Protein AF-A0A369TBP3-F1 (afdb_monomer)

Solvent-accessible surface area (backbone atoms only — not comparable to full-atom values): 7852 Å² total; per-residue (Å²): 134,86,86,88,88,87,80,88,76,90,77,77,80,80,74,76,75,74,77,68,73,52,69,72,40,85,46,58,75,70,80,41,68,97,49,92,46,73,68,59,37,50,53,50,51,51,54,32,39,54,51,46,22,62,75,68,71,47,68,51,52,88,64,47,34,43,33,41,31,31,50,55,97,91,41,82,48,62,38,39,52,67,36,59,23,85,88,77,72,39,46,21,47,43,29,37,34,27,71,95,72,45,26,36,34,47,12,19,62,70,20,36,51,80,34,70,68,42,51,77,42,48,42,90,34,40,71,40,38,26,28,35,31,83,131

Organism: NCBI:txid2661937

Sequence (135 aa):
MFSFFRKRRDRDGTKSETEASPAVETGPPFFLPGVESPEAAARRMDEVRQRLASALKGEIEPQAYAALEYEHDGTHYRSNVGEPDPRAGETVACILRQPGKHCYLICTAKRGYAGGLPLVVAEREARRVVAFRAR

Foldseek 3Di:
DDDDDDDDDDDDDPPPPPLDQADEAEDAADDFPPDDDPVVVLVLLVVLQVVQCVVVVAHKDPWWFQKWWFADPNDIFIAGAQDQGPVPRFHFRTWIDGVVQQWIFGDGCDDSRVHHHGDIDHSSGTPYTYTYDDD

Radius of gyration: 20.52 Å; Cα contacts (8 Å, |Δi|>4): 246; chains: 1; bounding box: 52×50×63 Å

pLDDT: mean 87.4, std 18.13, range [36.81, 98.38]

Nearest PDB structures (foldseek):
  6hky-assembly3_C  TM=2.177E-01  e=1.972E+00  Homo sapiens

Mean predicted aligned error: 8.39 Å

Structure (mmCIF, N/CA/C/O backbone):
data_AF-A0A369TBP3-F1
#
_entry.id   AF-A0A369TBP3-F1
#
loop_
_atom_site.group_PDB
_atom_site.id
_atom_site.type_symbol
_atom_site.label_atom_id
_atom_site.label_alt_id
_atom_site.label_comp_id
_atom_site.label_asym_id
_atom_site.label_entity_id
_atom_site.label_seq_id
_atom_site.pdbx_PDB_ins_code
_atom_site.Cartn_x
_atom_site.Cartn_y
_atom_site.Cartn_z
_atom_site.occupancy
_atom_site.B_iso_or_equiv
_atom_site.auth_seq_id
_atom_site.auth_comp_id
_atom_site.auth_asym_id
_atom_site.auth_atom_id
_atom_site.pdbx_PDB_model_num
ATOM 1 N N . MET A 1 1 ? -36.153 37.146 45.388 1.00 38.78 1 MET A N 1
ATOM 2 C CA . MET A 1 1 ? -35.404 37.762 46.502 1.00 38.78 1 MET A CA 1
ATOM 3 C C . MET A 1 1 ? -34.232 36.833 46.820 1.00 38.78 1 MET A C 1
ATOM 5 O O . MET A 1 1 ? -34.507 35.689 47.138 1.00 38.78 1 MET A O 1
ATOM 9 N N . PHE A 1 2 ? -32.994 37.320 46.631 1.00 38.97 2 PHE A N 1
ATOM 10 C CA . PHE A 1 2 ? -31.664 36.741 46.962 1.00 38.97 2 PHE A CA 1
ATOM 11 C C . PHE A 1 2 ? -31.298 35.364 46.356 1.00 38.97 2 PHE A C 1
ATOM 13 O O . PHE A 1 2 ? -31.917 34.358 46.659 1.00 38.97 2 PHE A O 1
ATOM 20 N N . SER A 1 3 ? -30.424 35.267 45.346 1.00 36.81 3 SER A N 1
ATOM 21 C CA . SER A 1 3 ? -28.951 35.450 45.290 1.00 36.81 3 SER A CA 1
ATOM 22 C C . SER A 1 3 ? -28.095 34.413 46.036 1.00 36.81 3 SER A C 1
ATOM 24 O O . SER A 1 3 ? -28.045 34.405 47.256 1.00 36.81 3 SER A O 1
ATOM 26 N N . PHE A 1 4 ? -27.308 33.691 45.220 1.00 40.47 4 PHE A N 1
ATOM 27 C CA . PHE A 1 4 ? -25.916 33.246 45.413 1.00 40.47 4 PHE A CA 1
ATOM 28 C C . PHE A 1 4 ? -25.563 32.240 46.530 1.00 40.47 4 PHE A C 1
ATOM 30 O O . PHE A 1 4 ? -25.446 32.611 47.689 1.00 40.47 4 PHE A O 1
ATOM 37 N N . PHE A 1 5 ? -25.090 31.046 46.132 1.00 48.06 5 PHE A N 1
ATOM 38 C CA . PHE A 1 5 ? -23.680 30.699 46.375 1.00 48.06 5 PHE A CA 1
ATOM 39 C C . PHE A 1 5 ? -23.124 29.666 45.382 1.00 48.06 5 PHE A C 1
ATOM 41 O O . PHE A 1 5 ? -23.777 28.724 44.947 1.00 48.06 5 PHE A O 1
ATOM 48 N N . ARG A 1 6 ? -21.867 29.911 45.024 1.00 50.66 6 ARG A N 1
ATOM 49 C CA . ARG A 1 6 ? -21.037 29.304 43.987 1.00 50.66 6 ARG A CA 1
ATOM 50 C C . ARG A 1 6 ? -20.278 28.120 44.595 1.00 50.66 6 ARG A C 1
ATOM 52 O O . ARG A 1 6 ? -19.645 28.294 45.632 1.00 50.66 6 ARG A O 1
ATOM 59 N N . LYS A 1 7 ? -20.224 26.962 43.932 1.00 45.34 7 LYS A N 1
ATOM 60 C CA . LYS A 1 7 ? -19.147 25.986 44.171 1.00 45.34 7 LYS A CA 1
ATOM 61 C C . LYS A 1 7 ? -18.564 25.537 42.841 1.00 45.34 7 LYS A C 1
ATOM 63 O O . LYS A 1 7 ? -19.117 24.693 42.147 1.00 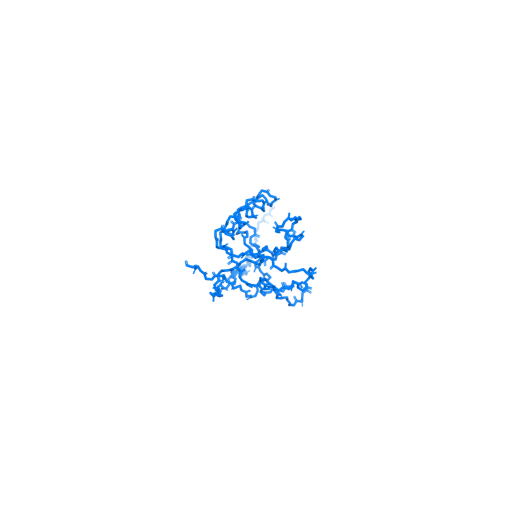45.34 7 LYS A O 1
ATOM 68 N N . ARG A 1 8 ? -17.442 26.175 42.492 1.00 49.44 8 ARG A N 1
ATOM 69 C CA . ARG A 1 8 ? -16.513 25.705 41.465 1.00 49.44 8 ARG A CA 1
ATOM 70 C C . ARG A 1 8 ? -16.120 24.269 41.799 1.00 49.44 8 ARG A C 1
ATOM 72 O O . ARG A 1 8 ? -15.710 23.993 42.927 1.00 49.44 8 ARG A O 1
ATOM 79 N N . ARG A 1 9 ? -16.209 23.387 40.812 1.00 42.38 9 ARG A N 1
ATOM 80 C CA . ARG A 1 9 ? -15.426 22.158 40.777 1.00 42.38 9 ARG A CA 1
ATOM 81 C C . ARG A 1 9 ? -14.648 22.193 39.471 1.00 42.38 9 ARG A C 1
ATOM 83 O O . ARG A 1 9 ? -15.127 21.742 38.441 1.00 42.38 9 ARG A O 1
ATOM 90 N N . ASP A 1 10 ? -13.482 22.822 39.541 1.00 49.88 10 ASP A N 1
ATOM 91 C CA . ASP A 1 10 ? -12.368 22.467 38.677 1.00 49.88 10 ASP A CA 1
ATOM 92 C C . ASP A 1 10 ? -12.108 20.969 38.867 1.00 49.88 10 ASP A C 1
ATOM 94 O O . ASP A 1 10 ? -11.911 20.509 39.998 1.00 49.88 10 ASP A O 1
ATOM 98 N N . ARG A 1 11 ? -12.151 20.200 37.779 1.00 48.91 11 ARG A N 1
ATOM 99 C CA . ARG A 1 11 ? -11.414 18.943 37.707 1.00 48.91 11 ARG A CA 1
ATOM 100 C C . ARG A 1 11 ? -11.057 18.610 36.268 1.00 48.91 11 ARG A C 1
ATOM 102 O O . ARG A 1 11 ? -11.911 18.221 35.483 1.00 48.91 11 ARG A O 1
ATOM 109 N N . ASP A 1 12 ? -9.767 18.796 36.023 1.00 41.41 12 ASP A N 1
ATOM 110 C CA . ASP A 1 12 ? -8.901 18.003 35.162 1.00 41.41 12 ASP A CA 1
ATOM 111 C C . ASP A 1 12 ? -9.332 17.805 33.714 1.00 41.41 12 ASP A C 1
ATOM 113 O O . ASP A 1 12 ? -10.023 16.857 33.354 1.00 41.41 12 ASP A O 1
ATOM 117 N N . GLY A 1 13 ? -8.761 18.662 32.868 1.00 44.28 13 GLY A N 1
ATOM 118 C CA . GLY A 1 13 ? -7.689 18.185 32.000 1.00 44.28 13 GLY A CA 1
ATOM 119 C C . GLY A 1 13 ? -8.048 16.956 31.185 1.00 44.28 13 GLY A C 1
ATOM 120 O O . GLY A 1 13 ? -7.517 15.871 31.424 1.00 44.28 13 GLY A O 1
ATOM 121 N N . THR A 1 14 ? -8.892 17.151 30.175 1.00 44.00 14 THR A N 1
ATOM 122 C CA . THR A 1 14 ? -8.908 16.282 29.004 1.00 44.00 14 THR A CA 1
ATOM 123 C C . THR A 1 14 ? -7.479 16.257 28.474 1.00 44.00 14 THR A C 1
ATOM 125 O O . THR A 1 14 ? -7.014 17.219 27.863 1.00 44.00 14 THR A O 1
ATOM 128 N N . LYS A 1 15 ? -6.743 15.189 28.796 1.00 45.19 15 LYS A N 1
ATOM 129 C CA . LYS A 1 15 ? -5.516 14.842 28.097 1.00 45.19 15 LYS A CA 1
ATOM 130 C C . LYS A 1 15 ? -5.913 14.776 26.634 1.00 45.19 15 LYS A C 1
ATOM 132 O O . LYS A 1 15 ? -6.644 13.876 26.234 1.00 45.19 15 LYS A O 1
ATOM 137 N N . SER A 1 16 ? -5.473 15.762 25.865 1.00 42.34 16 SER A N 1
ATOM 138 C CA . SER A 1 16 ? -5.251 15.572 24.448 1.00 42.34 16 SER A CA 1
ATOM 139 C C . SER A 1 16 ? -4.315 14.375 24.367 1.00 42.34 16 SER A C 1
ATOM 141 O O . SER A 1 16 ? -3.119 14.497 24.634 1.00 42.34 16 SER A O 1
ATOM 143 N N . GLU A 1 17 ? -4.875 13.192 24.129 1.00 45.00 17 GLU A N 1
ATOM 144 C CA . GLU A 1 17 ? -4.121 12.107 23.535 1.00 45.00 17 GLU A CA 1
ATOM 145 C C . GLU A 1 17 ? -3.672 12.676 22.200 1.00 45.00 17 GLU A C 1
ATOM 147 O O . GLU A 1 17 ? -4.406 12.720 21.218 1.00 45.00 17 GLU A O 1
ATOM 152 N N . THR A 1 18 ? -2.476 13.255 22.213 1.00 47.25 18 THR A N 1
ATOM 153 C CA . THR A 1 18 ? -1.661 13.376 21.026 1.00 47.25 18 THR A CA 1
ATOM 154 C C . THR A 1 18 ? -1.478 11.934 20.570 1.00 47.25 18 THR A C 1
ATOM 156 O O . THR A 1 18 ? -0.551 11.262 21.018 1.00 47.25 18 THR A O 1
ATOM 159 N N . GLU A 1 19 ? -2.442 11.422 19.798 1.00 57.03 19 GLU A N 1
ATOM 160 C CA . GLU A 1 19 ? -2.327 10.182 19.044 1.00 57.03 19 GLU A CA 1
ATOM 161 C C . GLU A 1 19 ? -1.127 10.405 18.128 1.00 57.03 19 GLU A C 1
ATOM 163 O O . GLU A 1 19 ? -1.219 11.020 17.066 1.00 57.03 19 GLU A O 1
ATOM 168 N N . ALA A 1 20 ? 0.051 10.052 18.634 1.00 62.16 20 ALA A N 1
ATOM 169 C CA . ALA A 1 20 ? 1.283 10.206 17.905 1.00 62.16 20 ALA A CA 1
ATOM 170 C C . ALA A 1 20 ? 1.183 9.279 16.698 1.00 62.16 20 ALA A C 1
ATOM 172 O O . ALA A 1 20 ? 1.034 8.066 16.855 1.00 62.16 20 ALA A O 1
ATOM 173 N N . SER A 1 21 ? 1.248 9.864 15.503 1.00 69.75 21 SER A N 1
ATOM 174 C CA . SER A 1 21 ? 1.485 9.132 14.266 1.00 69.75 21 SER A CA 1
ATOM 175 C C . SER A 1 21 ? 2.582 8.088 14.499 1.00 69.75 21 SER A C 1
ATOM 177 O O . SER A 1 21 ? 3.622 8.437 15.073 1.00 69.75 21 SER A O 1
ATOM 179 N N . PRO A 1 22 ? 2.384 6.821 14.095 1.00 80.88 22 PRO A N 1
ATOM 180 C CA . PRO A 1 22 ? 3.401 5.798 14.289 1.00 80.88 22 PRO A CA 1
ATOM 181 C C . PRO A 1 22 ? 4.701 6.229 13.608 1.00 80.88 22 PRO A C 1
ATOM 183 O O . PRO A 1 22 ? 4.689 6.803 12.515 1.00 80.88 22 PRO A O 1
ATOM 186 N N . ALA A 1 23 ? 5.831 5.957 14.261 1.00 85.56 23 ALA A N 1
ATOM 187 C CA . ALA A 1 23 ? 7.135 6.231 13.677 1.00 85.56 23 ALA A CA 1
ATOM 188 C C . ALA A 1 23 ? 7.279 5.466 12.351 1.00 85.56 23 ALA A C 1
ATOM 190 O O . ALA A 1 23 ? 6.959 4.278 12.265 1.00 85.56 23 ALA A O 1
ATOM 191 N N . VAL A 1 24 ? 7.754 6.161 11.318 1.00 91.88 24 VAL A N 1
ATOM 192 C CA . VAL A 1 24 ? 8.006 5.570 10.002 1.00 91.88 24 VAL A CA 1
ATOM 193 C C . VAL A 1 24 ? 9.435 5.038 9.971 1.00 91.88 24 VAL A C 1
ATOM 195 O O . VAL A 1 24 ? 10.393 5.795 10.113 1.00 91.88 24 VAL A O 1
ATOM 198 N N . GLU A 1 25 ? 9.578 3.731 9.780 1.00 94.50 25 GLU A N 1
ATOM 199 C CA . GLU A 1 25 ? 10.866 3.058 9.632 1.00 94.50 25 GLU A CA 1
ATOM 200 C C . GLU A 1 25 ? 11.344 3.093 8.176 1.00 94.50 25 GLU A C 1
ATOM 202 O O . GLU A 1 25 ? 10.556 2.948 7.238 1.00 94.50 25 GLU A O 1
ATOM 207 N N . THR A 1 26 ? 12.656 3.220 7.972 1.00 93.75 26 THR A N 1
ATOM 208 C CA . THR A 1 26 ? 13.265 3.095 6.643 1.00 93.75 26 THR A CA 1
ATOM 209 C C . THR A 1 26 ? 13.405 1.625 6.263 1.00 93.75 26 THR A C 1
ATOM 211 O O . THR A 1 26 ? 14.049 0.851 6.969 1.00 93.75 26 THR A O 1
ATOM 214 N N . GLY A 1 27 ? 12.834 1.246 5.124 1.00 93.12 27 GLY A N 1
ATOM 215 C CA . GLY A 1 27 ? 12.784 -0.129 4.650 1.00 93.12 27 GLY A CA 1
ATOM 216 C C . GLY A 1 27 ? 13.616 -0.415 3.391 1.00 93.12 27 GLY A C 1
ATOM 217 O O . GLY A 1 27 ? 14.652 0.215 3.148 1.00 93.12 27 GLY A O 1
ATOM 218 N N . PRO A 1 28 ? 13.191 -1.407 2.585 1.00 93.25 28 PRO A N 1
ATOM 219 C CA . PRO A 1 28 ? 13.923 -1.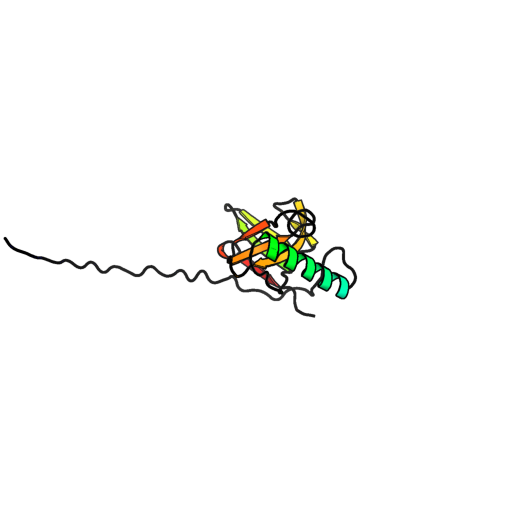862 1.405 1.00 93.25 28 PRO A CA 1
ATOM 220 C C . PRO A 1 28 ? 13.951 -0.807 0.280 1.00 93.25 28 PRO A C 1
ATOM 222 O O . PRO A 1 28 ? 13.224 0.191 0.342 1.00 93.25 28 PRO A O 1
ATOM 225 N N . PRO A 1 29 ? 14.770 -1.016 -0.774 1.00 93.19 29 PRO A N 1
ATOM 226 C CA . PRO A 1 29 ? 14.673 -0.249 -2.016 1.00 93.19 29 PRO A CA 1
ATOM 227 C C . PRO A 1 29 ? 13.247 -0.221 -2.559 1.00 93.19 29 PRO A C 1
ATOM 229 O O . PRO A 1 29 ? 12.562 -1.243 -2.544 1.00 93.19 29 PRO A O 1
ATOM 232 N N . PHE A 1 30 ? 12.842 0.922 -3.111 1.00 92.38 30 PHE A N 1
ATOM 233 C CA . PHE A 1 30 ? 11.592 1.012 -3.855 1.00 92.38 30 PHE A CA 1
ATOM 234 C C . PHE A 1 30 ? 11.534 -0.010 -5.003 1.00 92.38 30 PHE A C 1
ATOM 236 O O . PHE A 1 30 ? 12.481 -0.134 -5.797 1.00 92.38 30 PHE A O 1
ATOM 243 N N . PHE A 1 31 ? 10.396 -0.701 -5.089 1.00 92.94 31 PHE A N 1
ATOM 244 C CA . PHE A 1 31 ? 9.989 -1.542 -6.209 1.00 92.94 31 PHE A CA 1
ATOM 245 C C . PHE A 1 31 ? 8.459 -1.523 -6.345 1.00 92.94 31 PHE A C 1
ATOM 247 O O . PHE A 1 31 ? 7.748 -1.214 -5.388 1.00 92.94 31 PHE A O 1
ATOM 254 N N . LEU A 1 32 ? 7.959 -1.875 -7.530 1.00 92.00 32 LEU A N 1
ATOM 255 C CA . LEU A 1 32 ? 6.532 -2.011 -7.813 1.00 92.00 32 LEU A CA 1
ATOM 256 C C . LEU A 1 32 ? 6.285 -3.392 -8.448 1.00 92.00 32 LEU A C 1
ATOM 258 O O . LEU A 1 32 ? 6.904 -3.690 -9.473 1.00 92.00 32 LEU A O 1
ATOM 262 N N . PRO A 1 33 ? 5.435 -4.262 -7.868 1.00 90.69 33 PRO A N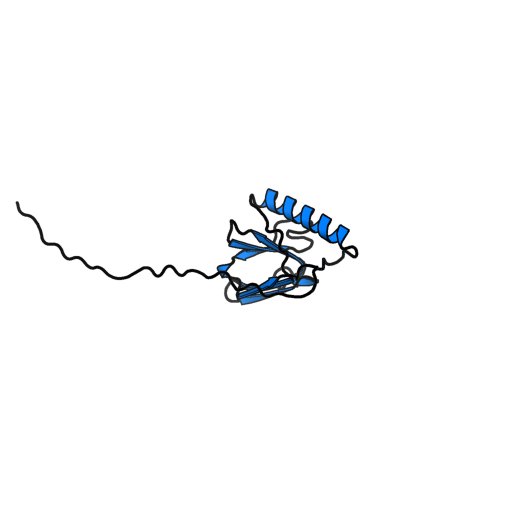 1
ATOM 263 C CA . PRO A 1 33 ? 5.206 -5.606 -8.391 1.00 90.69 33 PRO A CA 1
ATOM 264 C C . PRO A 1 33 ? 4.741 -5.601 -9.852 1.00 90.69 33 PRO A C 1
ATOM 266 O O . PRO A 1 33 ? 3.825 -4.866 -10.223 1.00 90.69 33 PRO A O 1
ATOM 269 N N . GLY A 1 34 ? 5.363 -6.448 -10.677 1.00 89.62 34 GLY A N 1
ATOM 270 C CA . GLY A 1 34 ? 5.028 -6.585 -12.098 1.00 89.62 34 GLY A CA 1
ATOM 271 C C . GLY A 1 34 ? 5.553 -5.463 -13.000 1.00 89.62 34 GLY A C 1
ATOM 272 O O . GLY A 1 34 ? 5.136 -5.384 -14.152 1.00 89.62 34 GLY A O 1
ATOM 273 N N . VAL A 1 35 ? 6.444 -4.596 -12.502 1.00 92.12 35 VAL A N 1
ATOM 274 C CA . VAL A 1 35 ? 7.048 -3.510 -13.285 1.00 92.12 35 VAL A CA 1
ATOM 275 C C . VAL A 1 35 ? 8.571 -3.576 -13.201 1.00 92.12 35 VAL A C 1
ATOM 277 O O . VAL A 1 35 ? 9.153 -3.441 -12.129 1.00 92.12 35 VAL A O 1
ATOM 280 N N . GLU A 1 36 ? 9.222 -3.775 -14.347 1.00 88.62 36 GLU A N 1
ATOM 281 C CA . GLU A 1 36 ? 10.669 -4.035 -14.414 1.00 88.62 36 GLU A CA 1
ATOM 282 C C . GLU A 1 36 ? 11.519 -2.759 -14.518 1.00 88.62 36 GLU A C 1
ATOM 284 O O . GLU A 1 36 ? 12.670 -2.735 -14.084 1.00 88.62 36 GLU A O 1
ATOM 289 N N . SER A 1 37 ? 10.957 -1.676 -15.066 1.00 92.69 37 SER A N 1
ATOM 290 C CA . SER A 1 37 ? 11.671 -0.408 -15.254 1.00 92.69 37 SER A CA 1
ATOM 291 C C . SER A 1 37 ? 11.341 0.603 -14.147 1.00 92.69 37 SER A C 1
ATOM 293 O O . SER A 1 37 ? 10.158 0.844 -13.883 1.00 92.69 37 SER A O 1
ATOM 295 N N . PRO A 1 38 ? 12.347 1.273 -13.547 1.00 89.44 38 PRO A N 1
ATOM 296 C CA . PRO A 1 38 ? 12.124 2.356 -12.589 1.00 89.44 38 PRO A CA 1
ATOM 297 C C . PRO A 1 38 ? 11.249 3.489 -13.141 1.00 89.44 38 PRO A C 1
ATOM 299 O O . PRO A 1 38 ? 10.402 4.015 -12.423 1.00 89.44 38 PRO A O 1
ATOM 302 N N . GLU A 1 39 ? 11.407 3.836 -14.420 1.00 92.00 39 GLU A N 1
ATOM 303 C CA . GLU A 1 39 ? 10.609 4.885 -15.065 1.00 92.00 39 GLU A CA 1
ATOM 304 C C . GLU A 1 39 ? 9.145 4.470 -15.211 1.00 92.00 39 GLU A C 1
ATOM 306 O O . GLU A 1 39 ? 8.237 5.262 -14.956 1.00 92.00 39 GLU A O 1
ATOM 311 N N . ALA A 1 40 ? 8.908 3.211 -15.588 1.00 93.75 40 ALA A N 1
ATOM 312 C CA . ALA A 1 40 ? 7.561 2.665 -15.677 1.00 93.75 40 ALA A CA 1
ATOM 313 C C . ALA A 1 40 ? 6.900 2.610 -14.293 1.00 93.75 40 ALA A C 1
ATOM 315 O O . ALA A 1 40 ? 5.720 2.931 -14.166 1.00 93.75 40 ALA A O 1
ATOM 316 N N . ALA A 1 41 ? 7.663 2.273 -13.247 1.00 93.06 41 ALA A N 1
ATOM 317 C CA . ALA A 1 41 ? 7.160 2.251 -11.880 1.00 93.06 41 ALA A CA 1
ATOM 318 C C . ALA A 1 41 ? 6.782 3.659 -11.394 1.00 93.06 41 ALA A C 1
ATOM 320 O O . ALA A 1 41 ? 5.707 3.831 -10.823 1.00 93.06 41 ALA A O 1
ATOM 321 N N . ALA A 1 42 ? 7.611 4.669 -11.677 1.00 92.12 42 ALA A N 1
ATOM 322 C CA . ALA A 1 42 ? 7.319 6.062 -11.344 1.00 92.12 42 ALA A CA 1
ATOM 323 C C . ALA A 1 42 ? 6.048 6.565 -12.048 1.00 92.12 42 ALA A C 1
ATOM 325 O O . ALA A 1 42 ? 5.118 7.017 -11.381 1.00 92.12 42 ALA A O 1
ATOM 326 N N . ARG A 1 43 ? 5.952 6.385 -13.375 1.00 94.88 43 ARG A N 1
ATOM 327 C CA . ARG A 1 43 ? 4.751 6.754 -14.150 1.00 94.88 43 ARG A CA 1
ATOM 328 C C . ARG A 1 43 ? 3.502 6.079 -13.601 1.00 94.88 43 ARG A C 1
ATOM 330 O O . ARG A 1 43 ? 2.470 6.719 -13.417 1.00 94.88 43 ARG A O 1
ATOM 337 N N . ARG A 1 44 ? 3.605 4.786 -13.292 1.00 95.50 44 ARG A N 1
ATOM 338 C CA . ARG A 1 44 ? 2.473 4.022 -12.782 1.00 95.50 44 ARG A CA 1
ATOM 339 C C . ARG A 1 44 ? 2.029 4.492 -11.398 1.00 95.50 44 ARG A C 1
ATOM 341 O O . ARG A 1 44 ? 0.831 4.569 -11.137 1.00 95.50 44 ARG A O 1
ATOM 348 N N . MET A 1 45 ? 2.970 4.832 -10.523 1.00 95.69 45 MET A N 1
ATOM 349 C CA . MET A 1 45 ? 2.660 5.418 -9.219 1.00 95.69 45 MET A CA 1
ATOM 350 C C . MET A 1 45 ? 1.987 6.784 -9.354 1.00 95.69 45 MET A C 1
ATOM 352 O O . MET A 1 45 ? 1.033 7.059 -8.629 1.00 95.69 45 MET A O 1
ATOM 356 N N . ASP A 1 46 ? 2.422 7.618 -10.298 1.00 95.94 46 ASP A N 1
ATOM 357 C CA . ASP A 1 46 ? 1.796 8.916 -10.565 1.00 95.94 46 ASP A CA 1
ATOM 358 C C . ASP A 1 46 ? 0.343 8.762 -11.025 1.00 95.94 46 ASP A C 1
ATOM 360 O O . ASP A 1 46 ? -0.547 9.409 -10.469 1.00 95.94 46 ASP A O 1
ATOM 364 N N . GLU A 1 47 ? 0.078 7.848 -11.961 1.00 96.19 47 GLU A N 1
ATOM 365 C CA . GLU A 1 47 ? -1.280 7.517 -12.413 1.00 96.19 47 GLU A CA 1
ATOM 366 C C . GLU A 1 47 ? -2.174 7.054 -11.253 1.00 96.19 47 GLU A C 1
ATOM 368 O O . GLU A 1 47 ? -3.309 7.518 -11.102 1.00 96.19 47 GLU A O 1
ATOM 373 N N . VAL A 1 48 ? -1.665 6.145 -10.412 1.00 96.75 48 VAL A N 1
ATOM 374 C CA . VAL A 1 48 ? -2.399 5.624 -9.250 1.00 96.75 48 VAL A CA 1
ATOM 375 C C . VAL A 1 48 ? -2.708 6.750 -8.265 1.00 96.75 48 VAL A C 1
ATOM 377 O O . VAL A 1 48 ? -3.857 6.882 -7.840 1.00 96.75 48 VAL A O 1
ATOM 380 N N . ARG A 1 49 ? -1.725 7.600 -7.939 1.00 97.12 49 ARG A N 1
ATOM 381 C CA . ARG A 1 49 ? -1.915 8.737 -7.026 1.00 97.12 49 ARG A CA 1
ATOM 382 C C . ARG A 1 49 ? -2.935 9.730 -7.565 1.00 97.12 49 ARG A C 1
ATOM 384 O O . ARG A 1 49 ? -3.839 10.103 -6.826 1.00 97.12 49 ARG A O 1
ATOM 391 N N . GLN A 1 50 ? -2.843 10.121 -8.836 1.00 96.31 50 GLN A N 1
ATOM 392 C CA . GLN A 1 50 ? -3.794 11.050 -9.456 1.00 96.31 50 GLN A CA 1
ATOM 393 C C . GLN A 1 50 ? -5.220 10.492 -9.439 1.00 96.31 50 GLN A C 1
ATOM 395 O O . GLN A 1 50 ? -6.165 11.183 -9.046 1.00 96.31 50 GLN A O 1
ATOM 400 N N . ARG A 1 51 ? -5.378 9.215 -9.803 1.00 96.25 51 ARG A N 1
ATOM 401 C CA . ARG A 1 51 ? -6.680 8.546 -9.786 1.00 96.25 51 ARG A CA 1
ATOM 402 C C . ARG A 1 51 ? -7.265 8.490 -8.378 1.00 96.25 51 ARG A C 1
ATOM 404 O O . ARG A 1 51 ? -8.436 8.818 -8.193 1.00 96.25 51 ARG A O 1
ATOM 411 N N . LEU A 1 52 ? -6.469 8.078 -7.392 1.00 96.81 52 LEU A N 1
ATOM 412 C CA . LEU A 1 52 ? -6.904 8.003 -5.998 1.00 96.81 52 LEU A CA 1
ATOM 413 C C . LEU A 1 52 ? -7.210 9.385 -5.427 1.00 96.81 52 LEU A C 1
ATOM 415 O O . LEU A 1 52 ? -8.214 9.528 -4.735 1.00 96.81 52 LEU A O 1
ATOM 419 N N . ALA A 1 53 ? -6.416 10.402 -5.760 1.00 96.44 53 ALA A N 1
ATOM 420 C CA . ALA A 1 53 ? -6.644 11.763 -5.296 1.00 96.44 53 ALA A CA 1
ATOM 421 C C . ALA A 1 53 ? -7.990 12.314 -5.783 1.00 96.44 53 ALA A C 1
ATOM 423 O O . ALA A 1 53 ? -8.753 12.897 -5.008 1.00 96.44 53 ALA A O 1
ATOM 424 N N . SER A 1 54 ? -8.316 12.054 -7.054 1.00 95.88 54 SER A N 1
ATOM 425 C CA . SER A 1 54 ? -9.612 12.391 -7.642 1.00 95.88 54 SER A CA 1
ATOM 426 C C . SER A 1 54 ? -10.756 11.604 -6.988 1.00 95.88 54 SER A C 1
ATOM 428 O O . SER A 1 54 ? -11.727 12.197 -6.513 1.00 95.88 54 SER A O 1
ATOM 430 N N . ALA A 1 55 ? -10.623 10.277 -6.882 1.00 95.19 55 ALA A N 1
ATOM 431 C CA . ALA A 1 55 ? -11.671 9.403 -6.349 1.00 95.19 55 ALA A CA 1
ATOM 432 C C . ALA A 1 55 ? -11.962 9.646 -4.857 1.00 95.19 55 ALA A C 1
ATOM 434 O O . ALA A 1 55 ? -13.117 9.623 -4.431 1.00 95.19 55 ALA A O 1
ATOM 435 N N . LEU A 1 56 ? -10.923 9.893 -4.057 1.00 95.38 56 LEU A N 1
ATOM 436 C CA . LEU A 1 56 ? -11.019 10.087 -2.609 1.00 95.38 56 LEU A CA 1
ATOM 437 C C . LEU A 1 56 ? -11.159 11.558 -2.208 1.00 95.38 56 LEU A C 1
ATOM 439 O O . LEU A 1 56 ? -11.313 11.833 -1.013 1.00 95.38 56 LEU A O 1
ATOM 443 N N . LYS A 1 57 ? -11.135 12.482 -3.178 1.00 95.44 57 LYS A N 1
ATOM 444 C CA . LYS A 1 57 ? -11.224 13.936 -2.982 1.00 95.44 57 LYS A CA 1
ATOM 445 C C . LYS A 1 57 ? -10.201 14.447 -1.963 1.00 95.44 57 LYS A C 1
ATOM 447 O O . LYS A 1 57 ? -10.566 15.045 -0.953 1.00 95.44 57 LYS A O 1
ATOM 452 N N . GLY A 1 58 ? -8.923 14.171 -2.201 1.00 95.12 58 GLY A N 1
ATOM 453 C CA . GLY A 1 58 ? -7.839 14.698 -1.373 1.00 95.12 58 GLY A CA 1
ATOM 454 C C . GLY A 1 58 ? -6.464 14.266 -1.861 1.00 95.12 58 GLY A C 1
ATOM 455 O O . GLY A 1 58 ? -6.350 13.362 -2.674 1.00 95.12 58 GLY A O 1
ATOM 456 N N . GLU A 1 59 ? -5.421 14.914 -1.362 1.00 96.31 59 GLU A N 1
ATOM 457 C CA . GLU A 1 59 ? -4.048 14.656 -1.793 1.00 96.31 59 GLU A CA 1
ATOM 458 C C . GLU A 1 59 ? -3.529 13.297 -1.309 1.00 96.31 59 GLU A C 1
ATOM 460 O O . GLU A 1 59 ? -3.816 12.877 -0.186 1.00 96.31 59 GLU A O 1
ATOM 465 N N . ILE A 1 60 ? -2.753 12.626 -2.163 1.00 97.69 60 ILE A N 1
ATOM 466 C CA . ILE A 1 60 ? -2.038 11.394 -1.832 1.00 97.69 60 ILE A CA 1
ATOM 467 C C . ILE A 1 60 ? -0.548 11.709 -1.753 1.00 97.69 60 ILE A C 1
ATOM 469 O O . ILE A 1 60 ? 0.031 12.235 -2.707 1.00 97.69 60 ILE A O 1
ATOM 473 N N . GLU A 1 61 ? 0.062 11.362 -0.625 1.00 95.94 61 GLU A N 1
ATOM 474 C CA . GLU A 1 61 ? 1.476 11.599 -0.363 1.00 95.94 61 GLU A CA 1
ATOM 475 C C . GLU A 1 61 ? 2.351 10.917 -1.436 1.00 95.94 61 GLU A C 1
ATOM 477 O O . GLU A 1 61 ? 2.049 9.795 -1.859 1.00 95.94 61 GLU A O 1
ATOM 482 N N . PRO A 1 62 ? 3.436 11.564 -1.906 1.00 94.50 62 PRO A N 1
ATOM 483 C CA . PRO A 1 62 ? 4.372 10.933 -2.836 1.00 94.50 62 PRO A CA 1
ATOM 484 C C . PRO A 1 62 ? 5.108 9.721 -2.250 1.00 94.50 62 PRO A C 1
ATOM 486 O O . PRO A 1 62 ? 5.506 8.833 -3.003 1.00 94.50 62 PRO A O 1
ATOM 489 N N . GLN A 1 63 ? 5.299 9.683 -0.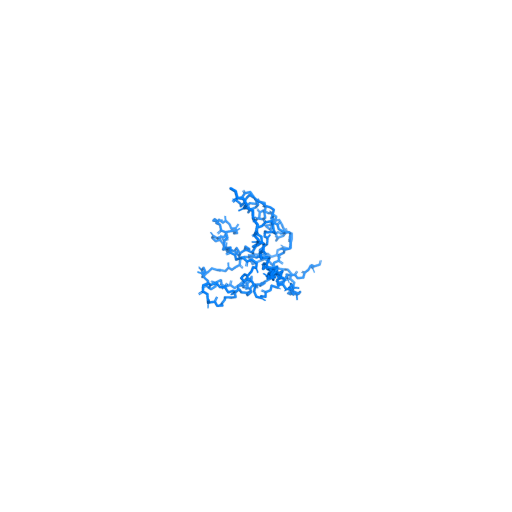928 1.00 95.31 63 GLN A N 1
ATOM 490 C CA . GLN A 1 63 ? 5.979 8.588 -0.244 1.00 95.31 63 GLN A CA 1
ATOM 491 C C . GLN A 1 63 ? 5.192 7.280 -0.394 1.00 95.31 63 GLN A C 1
ATOM 493 O O . GLN A 1 63 ? 4.015 7.187 -0.044 1.00 95.31 63 GLN A O 1
ATOM 498 N N . ALA A 1 64 ? 5.882 6.247 -0.874 1.00 95.94 64 ALA A N 1
ATOM 499 C CA . ALA A 1 64 ? 5.367 4.888 -0.929 1.00 95.94 64 ALA A CA 1
ATOM 500 C C . ALA A 1 64 ? 5.869 4.069 0.265 1.00 95.94 64 ALA A C 1
ATOM 502 O O . ALA A 1 64 ? 7.020 4.208 0.697 1.00 95.94 64 ALA A O 1
ATOM 503 N N . TYR A 1 65 ? 5.026 3.173 0.762 1.00 97.62 65 TYR A N 1
ATOM 504 C CA . TYR A 1 65 ? 5.341 2.323 1.906 1.00 97.62 65 TYR A CA 1
ATOM 505 C C . TYR A 1 65 ? 5.516 0.870 1.466 1.00 97.62 65 TYR A C 1
ATOM 507 O O . TYR A 1 65 ? 4.773 0.368 0.624 1.00 97.62 65 TYR A O 1
ATOM 515 N N . ALA A 1 66 ? 6.528 0.215 2.027 1.00 97.69 66 ALA A N 1
ATOM 516 C CA . ALA A 1 66 ? 6.862 -1.179 1.778 1.00 97.69 66 ALA A CA 1
ATOM 517 C C . ALA A 1 66 ? 5.981 -2.132 2.591 1.00 97.69 66 ALA A C 1
ATOM 519 O O . ALA A 1 66 ? 5.628 -3.207 2.106 1.00 97.69 66 ALA A O 1
ATOM 520 N N . ALA A 1 67 ? 5.633 -1.744 3.821 1.00 97.94 67 ALA A N 1
ATOM 521 C CA . ALA A 1 67 ? 4.810 -2.552 4.708 1.00 97.94 67 ALA A CA 1
ATOM 522 C C . ALA A 1 67 ? 4.002 -1.700 5.691 1.00 97.94 67 ALA A C 1
ATOM 524 O O . ALA A 1 67 ? 4.416 -0.601 6.075 1.00 97.94 67 ALA A O 1
ATOM 525 N N . LEU A 1 68 ? 2.871 -2.255 6.119 1.00 98.38 68 LEU A N 1
ATOM 526 C CA . LEU A 1 68 ? 2.014 -1.711 7.165 1.00 98.38 68 LEU A CA 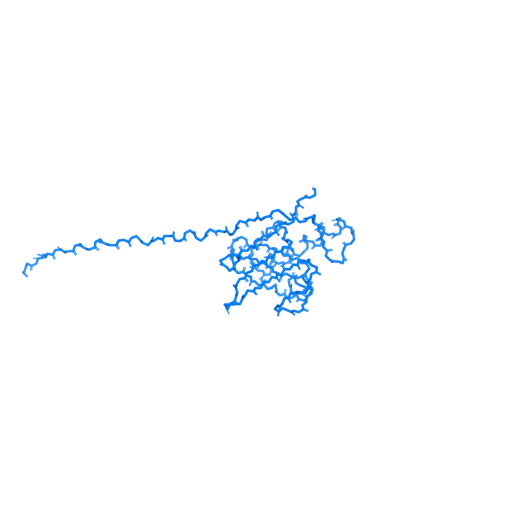1
ATOM 527 C C . LEU A 1 68 ? 1.565 -2.842 8.096 1.00 98.38 68 LEU A C 1
ATOM 529 O O . LEU A 1 68 ? 0.949 -3.808 7.643 1.00 98.38 68 LEU A O 1
ATOM 533 N N . GLU A 1 69 ? 1.844 -2.703 9.389 1.00 98.00 69 GLU A N 1
ATOM 534 C CA . GLU A 1 69 ? 1.248 -3.527 10.445 1.00 98.00 69 GLU A CA 1
ATOM 535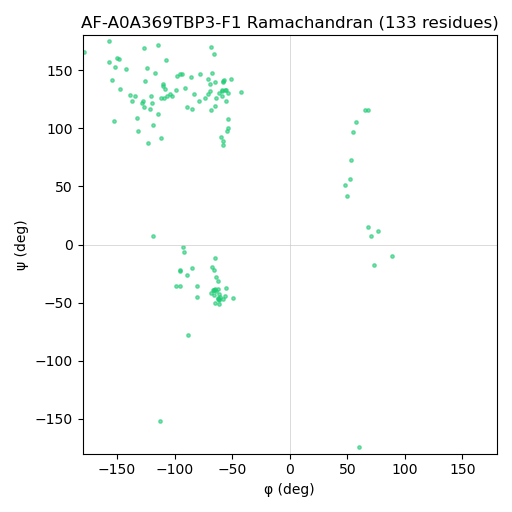 C C . GLU A 1 69 ? 0.192 -2.691 11.166 1.00 98.00 69 GLU A C 1
ATOM 537 O O . GLU A 1 69 ? 0.453 -1.548 11.555 1.00 98.00 69 GLU A O 1
ATOM 542 N N . TYR A 1 70 ? -1.009 -3.238 11.322 1.00 97.75 70 TYR A N 1
ATOM 543 C CA . TYR A 1 70 ? -2.153 -2.509 11.860 1.00 97.75 70 TYR A CA 1
ATOM 544 C C . TYR A 1 70 ? -3.118 -3.426 12.605 1.00 97.75 70 TYR A C 1
ATOM 546 O O . TYR A 1 70 ? -3.124 -4.643 12.425 1.00 97.75 70 TYR A O 1
ATOM 554 N N . GLU A 1 71 ? -3.943 -2.827 13.453 1.00 97.38 71 GLU A N 1
ATOM 555 C CA . GLU A 1 71 ? -5.002 -3.506 14.186 1.00 97.38 71 GLU A CA 1
ATOM 556 C C . GLU A 1 71 ? -6.363 -3.049 13.677 1.00 97.38 71 GLU A C 1
ATOM 558 O O . GLU A 1 71 ? -6.645 -1.857 13.641 1.00 97.38 71 GLU A O 1
ATOM 563 N N . HIS A 1 72 ? -7.213 -3.995 13.292 1.00 94.44 72 HIS A N 1
ATOM 564 C CA . HIS A 1 72 ? -8.565 -3.704 12.831 1.00 94.44 72 HIS A CA 1
ATOM 565 C C . HIS A 1 72 ? -9.524 -4.734 13.419 1.00 94.44 72 HIS A C 1
ATOM 567 O O . HIS A 1 72 ? -9.261 -5.935 13.341 1.00 94.44 72 HIS A O 1
ATOM 573 N N . ASP A 1 73 ? -10.604 -4.271 14.049 1.00 93.56 73 ASP A N 1
ATOM 574 C CA . ASP A 1 73 ? -11.575 -5.116 14.760 1.00 93.56 73 ASP A CA 1
ATOM 575 C C . ASP A 1 73 ? -10.917 -6.114 15.738 1.00 93.56 73 ASP A C 1
ATOM 577 O O . ASP A 1 73 ? -11.265 -7.293 15.800 1.00 93.56 73 ASP A O 1
ATOM 581 N N . GLY A 1 74 ? -9.903 -5.648 16.479 1.00 94.88 74 GLY A N 1
ATOM 582 C CA . GLY A 1 74 ? -9.161 -6.451 17.460 1.00 94.88 74 GLY A CA 1
ATOM 583 C C . GLY A 1 74 ? -8.249 -7.530 16.863 1.00 94.88 74 GLY A C 1
ATOM 584 O O . GLY A 1 74 ? -7.692 -8.334 17.606 1.00 94.88 74 GLY A O 1
ATOM 585 N N . THR A 1 75 ? -8.084 -7.564 15.538 1.00 96.50 75 THR A N 1
ATOM 586 C CA . THR A 1 75 ? -7.192 -8.500 14.843 1.00 96.50 75 THR A CA 1
ATOM 587 C C . THR A 1 75 ? -5.971 -7.765 14.300 1.00 96.50 75 THR A C 1
ATOM 589 O O . THR A 1 75 ? -6.096 -6.704 13.685 1.00 96.50 75 THR A O 1
ATOM 592 N N . HIS A 1 76 ? -4.781 -8.336 14.507 1.00 97.06 76 HIS A N 1
ATOM 593 C CA . HIS A 1 76 ? -3.538 -7.819 13.935 1.00 97.06 76 HIS A CA 1
ATOM 594 C C . HIS A 1 76 ? -3.346 -8.309 12.505 1.00 97.06 76 HIS A C 1
ATOM 596 O O . HIS A 1 76 ? -3.412 -9.505 12.223 1.00 97.06 76 HIS A O 1
ATOM 602 N N . TYR A 1 77 ? -3.063 -7.368 11.614 1.00 98.12 77 TYR A N 1
ATOM 603 C CA . TYR A 1 77 ? -2.808 -7.610 10.204 1.00 98.12 77 TYR A CA 1
ATOM 604 C C . TYR A 1 77 ? -1.456 -7.040 9.805 1.00 98.12 77 TYR A C 1
ATOM 606 O O . TYR A 1 77 ? -0.979 -6.045 10.357 1.00 98.12 77 TYR A O 1
ATOM 614 N N . ARG A 1 78 ? -0.864 -7.658 8.786 1.00 97.88 78 ARG A N 1
ATOM 615 C CA . ARG A 1 78 ? 0.333 -7.162 8.124 1.00 97.88 78 ARG A CA 1
ATOM 616 C C . ARG A 1 78 ? 0.156 -7.245 6.620 1.00 97.88 78 ARG A C 1
ATOM 618 O O . ARG A 1 78 ? -0.148 -8.313 6.095 1.00 97.88 78 ARG A O 1
ATOM 625 N N . SER A 1 79 ? 0.397 -6.128 5.950 1.00 98.25 79 SER A N 1
ATOM 626 C CA . SER A 1 79 ? 0.329 -6.020 4.497 1.00 98.25 79 SER A CA 1
ATOM 627 C C . SER A 1 79 ? 1.691 -5.566 3.982 1.00 98.25 79 SER A C 1
ATOM 629 O O . SER A 1 79 ? 2.141 -4.468 4.308 1.00 98.25 79 SER A O 1
ATOM 631 N N . ASN A 1 80 ? 2.345 -6.416 3.189 1.00 98.06 80 ASN A N 1
ATOM 632 C CA . ASN A 1 80 ? 3.632 -6.137 2.551 1.00 98.06 80 ASN A CA 1
ATOM 633 C C . ASN A 1 80 ? 3.420 -5.987 1.042 1.00 98.06 80 ASN A C 1
ATOM 635 O O . ASN A 1 80 ? 2.732 -6.806 0.432 1.00 98.06 80 ASN A O 1
ATOM 639 N N . VAL A 1 81 ? 4.042 -4.985 0.422 1.00 97.75 81 VAL A N 1
ATOM 640 C CA . VAL A 1 81 ? 4.053 -4.863 -1.043 1.00 97.75 81 VAL A CA 1
ATOM 641 C C . VAL A 1 81 ? 4.680 -6.118 -1.659 1.00 97.75 81 VAL A C 1
ATOM 643 O O . VAL A 1 81 ? 5.746 -6.554 -1.235 1.00 97.75 81 VAL A O 1
ATOM 646 N N . GLY A 1 82 ? 4.020 -6.695 -2.665 1.00 97.06 82 GLY A N 1
ATOM 647 C CA . GLY A 1 82 ? 4.441 -7.936 -3.323 1.00 97.06 82 GLY A CA 1
ATOM 648 C C . GLY A 1 82 ? 3.910 -9.224 -2.684 1.00 97.06 82 GLY A C 1
ATOM 649 O O . GLY A 1 82 ? 3.989 -10.274 -3.316 1.00 97.06 82 GLY A O 1
ATOM 650 N N . GLU A 1 83 ? 3.299 -9.158 -1.499 1.00 97.50 83 GLU A N 1
ATOM 651 C CA . GLU A 1 83 ? 2.668 -10.306 -0.836 1.00 97.50 83 GLU A CA 1
ATOM 652 C C . GLU A 1 83 ? 1.132 -10.200 -0.875 1.00 97.50 83 GLU A C 1
ATOM 654 O O . GLU A 1 83 ? 0.590 -9.105 -1.059 1.00 97.50 83 GLU A O 1
ATOM 659 N N . PRO A 1 84 ? 0.395 -11.318 -0.726 1.00 97.62 84 PRO A N 1
ATOM 660 C CA . PRO A 1 84 ? -1.053 -11.283 -0.555 1.00 97.62 84 PRO A CA 1
ATOM 661 C C . PRO A 1 84 ? -1.463 -10.524 0.713 1.00 97.62 84 PRO A C 1
ATOM 663 O O . PRO A 1 84 ? -0.969 -10.805 1.802 1.00 97.62 84 PRO A O 1
ATOM 666 N N . ASP A 1 85 ? -2.408 -9.595 0.583 1.00 97.31 85 ASP A N 1
ATOM 667 C CA . ASP A 1 85 ? -3.041 -8.949 1.730 1.00 97.31 85 ASP A CA 1
ATOM 668 C C . ASP A 1 85 ? -3.934 -9.954 2.486 1.00 97.31 85 ASP A C 1
ATOM 670 O O . ASP A 1 85 ? -4.767 -10.612 1.853 1.00 97.31 85 ASP A O 1
ATOM 674 N N . PRO A 1 86 ? -3.836 -10.060 3.823 1.00 96.00 86 PRO A N 1
ATOM 675 C CA . PRO A 1 86 ? -4.587 -11.050 4.598 1.00 96.00 86 PRO A CA 1
ATOM 676 C C . PRO A 1 86 ? -6.107 -10.819 4.616 1.00 96.00 86 PRO A C 1
ATOM 678 O O . PRO A 1 86 ? -6.851 -11.751 4.913 1.00 96.00 86 PRO A O 1
ATOM 681 N N . ARG A 1 87 ? -6.593 -9.608 4.302 1.00 94.75 87 ARG A N 1
ATOM 682 C CA . ARG A 1 87 ? -8.029 -9.276 4.287 1.00 94.75 87 ARG A CA 1
ATOM 683 C C . ARG A 1 87 ? -8.638 -9.397 2.894 1.00 94.75 87 ARG A C 1
ATOM 685 O O . ARG A 1 87 ? -9.805 -9.761 2.769 1.00 94.75 87 ARG A O 1
ATOM 692 N N . ALA A 1 88 ? -7.883 -9.060 1.850 1.00 94.19 88 ALA A N 1
ATOM 693 C CA . ALA A 1 88 ? -8.355 -9.122 0.466 1.00 94.19 88 ALA A CA 1
ATOM 694 C C . ALA A 1 88 ? -7.985 -10.421 -0.265 1.00 94.19 88 ALA A C 1
ATOM 696 O O . ALA A 1 88 ? -8.645 -10.748 -1.250 1.00 94.19 88 ALA A O 1
ATOM 697 N N . GLY A 1 89 ? -6.945 -11.138 0.168 1.00 95.56 89 GLY A N 1
ATOM 698 C CA . GLY A 1 89 ? -6.417 -12.317 -0.527 1.00 95.56 89 GLY A CA 1
ATOM 699 C C . GLY A 1 89 ? 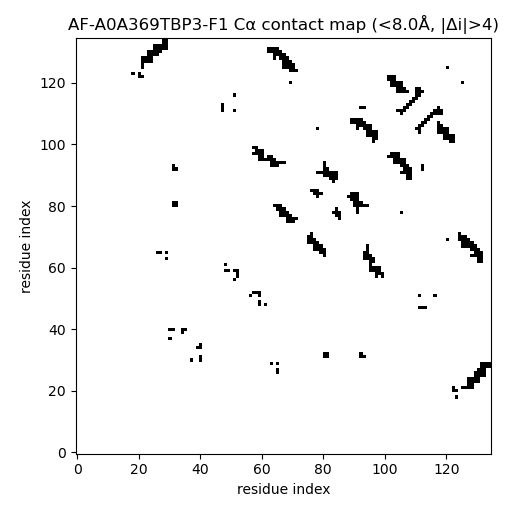-5.745 -12.002 -1.872 1.00 95.56 89 GLY A C 1
ATOM 700 O O . GLY A 1 89 ? -5.531 -12.899 -2.682 1.00 95.56 89 GLY A O 1
ATOM 701 N N . GLU A 1 90 ? -5.429 -10.732 -2.137 1.00 95.62 90 GLU A N 1
ATOM 702 C CA . GLU A 1 90 ? -4.817 -10.261 -3.384 1.00 95.62 90 GLU A CA 1
ATOM 703 C C . GLU A 1 90 ? -3.443 -9.660 -3.110 1.00 95.62 90 GLU A C 1
ATOM 705 O O . GLU A 1 90 ? -3.238 -9.036 -2.071 1.00 95.62 90 GLU A O 1
ATOM 710 N N . THR A 1 91 ? -2.515 -9.788 -4.060 1.00 97.12 91 THR A N 1
ATOM 711 C CA . THR A 1 91 ? -1.190 -9.171 -3.944 1.00 97.12 91 THR A CA 1
ATOM 712 C C . THR A 1 91 ? -1.297 -7.657 -3.784 1.00 97.12 91 THR A C 1
ATOM 714 O O . THR A 1 91 ? -1.923 -6.971 -4.602 1.00 97.12 91 THR A O 1
ATOM 717 N N . VAL A 1 92 ? -0.645 -7.134 -2.747 1.00 98.25 92 VAL A N 1
ATOM 718 C CA . VAL A 1 92 ? -0.491 -5.698 -2.525 1.00 98.25 92 VAL A CA 1
ATOM 719 C C . VAL A 1 92 ? 0.433 -5.141 -3.600 1.00 98.25 92 VAL A C 1
ATOM 721 O O . VAL A 1 92 ? 1.612 -5.485 -3.673 1.00 98.25 92 VAL A O 1
ATOM 724 N N . ALA A 1 93 ? -0.108 -4.267 -4.441 1.00 97.31 93 ALA A N 1
ATOM 725 C CA . ALA A 1 93 ? 0.632 -3.571 -5.480 1.00 97.31 93 ALA A CA 1
ATOM 726 C C . ALA A 1 93 ? 1.394 -2.370 -4.905 1.00 97.31 93 ALA A C 1
ATOM 728 O O . ALA A 1 93 ? 2.566 -2.188 -5.204 1.00 97.31 93 ALA A O 1
ATOM 729 N N . CYS A 1 94 ? 0.755 -1.561 -4.060 1.00 97.69 94 CYS A N 1
ATOM 730 C CA . CYS A 1 94 ? 1.410 -0.434 -3.397 1.00 97.69 94 CYS A CA 1
ATOM 731 C C . CYS A 1 94 ? 0.673 -0.035 -2.116 1.00 97.69 94 CYS A C 1
ATOM 733 O O . CYS A 1 94 ? -0.526 -0.281 -1.976 1.00 97.69 94 CYS A O 1
ATOM 735 N N . ILE A 1 95 ? 1.382 0.628 -1.204 1.00 98.38 95 ILE A N 1
ATOM 736 C CA . ILE A 1 95 ? 0.802 1.248 -0.011 1.00 98.38 95 ILE A CA 1
ATOM 737 C C . ILE A 1 95 ? 1.109 2.744 -0.067 1.00 98.38 95 ILE A C 1
ATOM 739 O O . ILE A 1 95 ? 2.256 3.145 -0.274 1.00 98.38 95 ILE A O 1
ATOM 743 N N . LEU A 1 96 ? 0.068 3.559 0.083 1.00 98.00 96 LEU A N 1
ATOM 744 C CA . LEU A 1 96 ? 0.109 5.020 -0.016 1.00 98.00 96 LEU A CA 1
ATOM 745 C C . LEU A 1 96 ? -0.502 5.653 1.236 1.00 98.00 96 LEU A C 1
ATOM 747 O O . LEU A 1 96 ? -1.156 4.965 2.019 1.00 98.00 96 LEU A O 1
ATOM 751 N N . ARG A 1 97 ? -0.336 6.965 1.412 1.00 97.81 97 ARG A N 1
ATOM 752 C CA . ARG A 1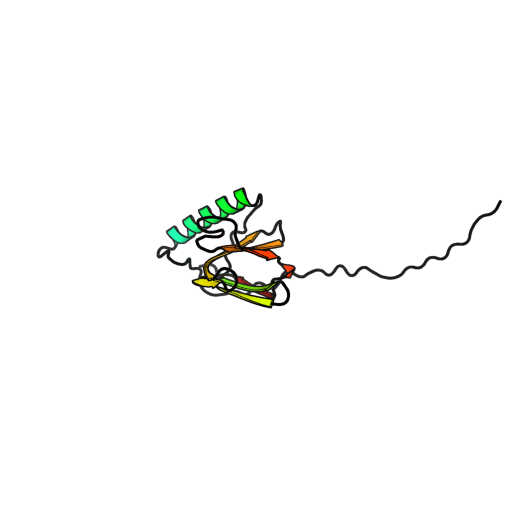 97 ? -0.937 7.713 2.523 1.00 97.81 97 ARG A CA 1
ATOM 753 C C . ARG A 1 97 ? -1.751 8.898 2.024 1.00 97.81 97 ARG A C 1
ATOM 755 O O . ARG A 1 97 ? -1.353 9.587 1.089 1.00 97.81 97 ARG A O 1
ATOM 762 N N . GLN A 1 98 ? -2.888 9.138 2.667 1.00 97.38 98 GLN A N 1
ATOM 763 C CA . GLN A 1 98 ? -3.698 10.337 2.493 1.00 97.38 98 GLN A CA 1
ATOM 764 C C . GLN A 1 98 ? -3.645 11.158 3.792 1.00 97.38 98 GLN A C 1
ATOM 766 O O . GLN A 1 98 ? -4.455 10.933 4.697 1.00 97.38 98 GLN A O 1
ATOM 771 N N . PRO A 1 99 ? -2.704 12.112 3.916 1.00 94.94 99 PRO A N 1
ATOM 772 C CA . PRO A 1 99 ? -2.454 12.809 5.177 1.00 94.94 99 PRO A CA 1
ATOM 773 C C . PRO A 1 99 ? -3.670 13.610 5.654 1.00 94.94 99 PRO A C 1
ATOM 775 O O . PRO A 1 99 ? -4.002 13.566 6.832 1.00 94.94 99 PRO A O 1
ATOM 778 N N . GLY A 1 100 ? -4.409 14.253 4.741 1.00 94.44 100 GLY A N 1
ATOM 779 C CA . GLY A 1 100 ? -5.605 15.034 5.088 1.00 94.44 100 GLY A CA 1
ATOM 780 C C . GLY A 1 100 ? -6.774 14.218 5.661 1.00 94.44 100 GLY A C 1
ATOM 781 O O . GLY A 1 100 ? -7.733 14.802 6.155 1.00 94.44 100 GLY A O 1
ATOM 782 N N . LYS A 1 101 ? -6.718 12.881 5.589 1.00 95.06 101 LYS A N 1
ATOM 783 C CA . LYS A 1 101 ? -7.694 11.971 6.212 1.00 95.06 101 LYS A CA 1
ATOM 784 C C . LYS A 1 101 ? -7.067 11.037 7.247 1.00 95.06 101 LYS A C 1
ATOM 786 O O . LYS A 1 101 ? -7.764 10.150 7.730 1.00 95.06 101 LYS A O 1
ATOM 791 N N . HIS A 1 102 ? -5.788 11.231 7.577 1.00 96.00 102 HIS A N 1
ATOM 792 C CA . HIS A 1 102 ? -5.044 10.404 8.529 1.00 96.00 102 HIS A CA 1
ATOM 793 C C . HIS A 1 102 ? -5.223 8.906 8.257 1.00 96.00 102 HIS A C 1
ATOM 795 O O . HIS A 1 102 ? -5.630 8.147 9.137 1.00 96.00 102 HIS A O 1
ATOM 801 N N . CYS A 1 103 ? -5.000 8.476 7.012 1.00 97.19 103 CYS A N 1
ATOM 802 C CA . CYS A 1 103 ? -5.150 7.073 6.643 1.00 97.19 103 CYS A CA 1
ATOM 803 C C . CYS A 1 103 ? -4.107 6.589 5.635 1.00 97.19 103 CYS A C 1
ATOM 805 O O . CYS A 1 103 ? -3.607 7.337 4.789 1.00 97.19 103 CYS A O 1
ATOM 807 N N . TYR A 1 104 ? -3.818 5.296 5.726 1.00 98.12 104 TYR A N 1
ATOM 808 C CA . TYR A 1 104 ? -3.060 4.529 4.755 1.00 98.12 104 TYR A CA 1
ATOM 809 C C . TYR A 1 104 ? -4.010 3.828 3.783 1.00 98.12 104 TYR A C 1
ATOM 811 O O . TYR A 1 104 ? -5.119 3.420 4.137 1.00 98.12 104 TYR A O 1
ATOM 819 N N . LEU A 1 105 ? -3.556 3.694 2.543 1.00 98.38 105 LEU A N 1
ATOM 820 C CA . LEU A 1 105 ? -4.288 3.125 1.422 1.00 98.38 105 LEU A CA 1
ATOM 821 C C . LEU A 1 105 ? -3.523 1.903 0.919 1.00 98.38 105 LEU A C 1
ATOM 823 O O . LEU A 1 105 ? -2.517 2.039 0.218 1.00 98.38 105 LEU A O 1
ATOM 827 N N . ILE A 1 106 ? -4.000 0.711 1.264 1.00 98.38 106 ILE A N 1
ATOM 828 C CA . ILE A 1 106 ? -3.443 -0.540 0.747 1.00 98.38 106 ILE A CA 1
ATOM 829 C C . ILE A 1 106 ? -4.115 -0.820 -0.595 1.00 98.38 106 ILE A C 1
ATOM 831 O O . ILE A 1 106 ? -5.336 -0.999 -0.680 1.00 98.38 106 ILE A O 1
ATOM 835 N N . CYS A 1 107 ? -3.308 -0.831 -1.652 1.00 98.12 107 CYS A N 1
ATOM 836 C CA . CYS A 1 107 ? -3.776 -1.025 -3.012 1.00 98.12 107 CYS A CA 1
ATOM 837 C C . CYS A 1 107 ? -3.404 -2.419 -3.516 1.00 98.12 107 CYS A C 1
ATOM 839 O O . CYS A 1 107 ? -2.237 -2.800 -3.504 1.00 98.12 107 CYS A O 1
ATOM 841 N N . THR A 1 108 ? -4.385 -3.147 -4.030 1.00 96.88 108 THR A N 1
ATOM 842 C CA . THR A 1 108 ? -4.241 -4.411 -4.761 1.00 96.88 108 THR A CA 1
ATOM 843 C C . THR A 1 108 ? -4.683 -4.207 -6.209 1.00 96.88 108 THR A C 1
ATOM 845 O O . THR A 1 108 ? -5.256 -3.169 -6.553 1.00 96.88 108 THR A O 1
ATOM 848 N N . ALA A 1 109 ? -4.477 -5.199 -7.081 1.00 92.31 109 ALA A N 1
ATOM 849 C CA . ALA A 1 109 ? -4.898 -5.109 -8.482 1.00 92.31 109 ALA A CA 1
ATOM 850 C C . ALA A 1 109 ? -6.363 -4.650 -8.638 1.00 92.31 109 ALA A C 1
ATOM 852 O O . ALA A 1 109 ? -6.636 -3.730 -9.414 1.00 92.31 109 ALA A O 1
ATOM 853 N N . LYS A 1 110 ? -7.290 -5.222 -7.854 1.00 94.56 110 LYS A N 1
ATOM 854 C CA . LYS A 1 110 ? -8.725 -4.897 -7.928 1.00 94.56 110 LYS A CA 1
ATOM 855 C C . LYS A 1 110 ? -9.164 -3.771 -6.984 1.00 94.56 110 LYS A C 1
ATOM 857 O O . LYS A 1 110 ? -10.318 -3.348 -7.058 1.00 94.56 110 LYS A O 1
ATOM 862 N N . ARG A 1 111 ? -8.278 -3.283 -6.107 1.00 95.56 111 ARG A N 1
ATOM 863 C CA . ARG A 1 111 ? -8.578 -2.261 -5.090 1.00 95.56 111 ARG A CA 1
ATOM 864 C C . ARG A 1 111 ? -7.524 -1.168 -5.094 1.00 95.56 111 ARG A C 1
ATOM 866 O O . ARG A 1 111 ? -6.406 -1.381 -4.662 1.00 95.56 111 ARG A O 1
ATOM 873 N N . GLY A 1 112 ? -7.846 0.030 -5.556 1.00 94.00 112 GLY A N 1
ATOM 874 C CA . GLY A 1 112 ? -6.947 1.179 -5.470 1.00 94.00 112 GLY A CA 1
ATOM 875 C C . GLY A 1 112 ? -5.745 1.176 -6.427 1.00 94.00 112 GLY A C 1
ATOM 876 O O . GLY A 1 112 ? -5.260 2.259 -6.733 1.00 94.00 112 GLY A O 1
ATOM 877 N N . TYR A 1 113 ? -5.343 0.046 -7.028 1.00 94.06 113 TYR A N 1
ATOM 878 C CA . TYR A 1 113 ? -4.318 0.040 -8.084 1.00 94.06 113 TYR A CA 1
ATOM 879 C C . TYR A 1 113 ? -4.920 0.239 -9.483 1.00 94.06 113 TYR A C 1
ATOM 881 O O . TYR A 1 113 ? -4.898 1.355 -10.002 1.00 94.06 113 TYR A O 1
ATOM 889 N N . ALA A 1 114 ? -5.519 -0.799 -10.082 1.00 90.38 114 ALA A N 1
ATOM 890 C CA . ALA A 1 114 ? -6.128 -0.711 -11.416 1.00 90.38 114 ALA A CA 1
ATOM 891 C C . ALA A 1 114 ? -7.640 -0.429 -11.386 1.00 90.38 114 ALA A C 1
ATOM 893 O O . ALA A 1 114 ? -8.186 0.092 -12.354 1.00 90.38 114 ALA A O 1
ATOM 894 N N . GLY A 1 115 ? -8.315 -0.730 -10.277 1.00 88.50 115 GLY A N 1
ATOM 895 C CA . GLY A 1 115 ? -9.755 -0.525 -10.132 1.00 88.50 115 GLY A CA 1
ATOM 896 C C . GLY A 1 115 ? -10.177 -0.408 -8.675 1.00 88.50 115 GLY A C 1
ATOM 897 O O . GLY A 1 115 ? -9.347 -0.530 -7.778 1.00 88.50 115 GLY A O 1
ATOM 898 N N . GLY A 1 116 ? -11.459 -0.120 -8.446 1.00 94.56 116 GLY A N 1
ATOM 899 C CA . GLY A 1 116 ? -12.044 -0.032 -7.107 1.00 94.56 116 GLY A CA 1
ATOM 900 C C . GLY A 1 116 ? -11.415 1.026 -6.189 1.00 94.56 116 GLY A C 1
ATOM 901 O O . GLY A 1 116 ? -10.547 1.817 -6.587 1.00 94.56 116 GLY A O 1
ATOM 902 N N . LEU A 1 117 ? -11.872 1.015 -4.936 1.00 95.94 117 LEU A N 1
ATOM 903 C CA . LEU A 1 117 ? -11.298 1.784 -3.833 1.00 95.94 117 LEU A CA 1
ATOM 904 C C . LEU A 1 117 ? -10.276 0.926 -3.067 1.00 95.94 117 LEU A C 1
ATOM 906 O O . LEU A 1 117 ? -10.463 -0.292 -2.994 1.00 95.94 117 LEU A O 1
ATOM 910 N N . PRO A 1 118 ? -9.207 1.532 -2.521 1.00 97.38 118 PRO A N 1
ATOM 911 C CA . PRO A 1 118 ? -8.220 0.822 -1.710 1.00 97.38 118 PRO A CA 1
ATOM 912 C C . PRO A 1 118 ? -8.835 0.317 -0.401 1.00 97.38 118 PRO A C 1
ATOM 914 O O . PRO A 1 118 ? -9.887 0.795 0.032 1.00 97.38 118 PRO A O 1
ATOM 917 N N . LEU A 1 119 ? -8.150 -0.617 0.259 1.00 97.25 119 LEU A N 1
ATOM 918 C CA . LEU A 1 119 ? -8.407 -0.847 1.678 1.00 97.25 119 LEU A CA 1
ATOM 919 C C . LEU A 1 119 ? -7.865 0.359 2.448 1.00 97.25 119 LEU A C 1
ATOM 921 O O . LEU A 1 119 ? -6.725 0.775 2.235 1.00 97.25 119 LEU A O 1
ATOM 925 N N . VAL A 1 120 ? -8.697 0.924 3.316 1.00 97.44 120 VAL A N 1
ATOM 926 C CA . VAL A 1 120 ? -8.351 2.097 4.119 1.00 97.44 120 VAL A CA 1
ATOM 927 C C . VAL A 1 120 ? -8.035 1.633 5.532 1.00 97.44 120 VAL A C 1
ATOM 929 O O . VAL A 1 120 ? -8.837 0.925 6.136 1.00 97.44 120 VAL A O 1
ATOM 932 N N . VAL A 1 121 ? -6.877 2.043 6.040 1.00 97.75 121 VAL A N 1
ATOM 933 C CA . VAL A 1 121 ? -6.443 1.815 7.422 1.00 97.75 121 VAL A CA 1
ATOM 934 C C . VAL A 1 121 ? -6.237 3.174 8.066 1.00 97.75 121 VAL A C 1
ATOM 936 O O . VAL A 1 121 ? -5.472 3.988 7.547 1.00 97.75 121 VAL A O 1
ATOM 939 N N . ALA A 1 122 ? -6.933 3.456 9.163 1.00 97.12 122 ALA A N 1
ATOM 940 C CA . ALA A 1 122 ? -6.744 4.715 9.869 1.00 97.12 122 ALA A CA 1
ATOM 941 C C . ALA A 1 122 ? -5.343 4.766 10.496 1.00 97.12 122 ALA A C 1
ATOM 943 O O . ALA A 1 122 ? -4.792 3.759 10.927 1.00 97.12 122 ALA A O 1
ATOM 944 N N . GLU A 1 123 ? -4.752 5.949 10.590 1.00 96.00 123 GLU A N 1
ATOM 945 C CA . GLU A 1 123 ? -3.407 6.121 11.144 1.00 96.00 123 GLU A CA 1
ATOM 946 C C . GLU A 1 123 ? -3.331 5.685 12.616 1.00 96.00 123 GLU A C 1
ATOM 948 O O . GLU A 1 123 ? -2.337 5.097 13.026 1.00 96.00 123 GLU A O 1
ATOM 953 N N . ARG A 1 124 ? -4.428 5.842 13.368 1.00 95.38 124 ARG A N 1
ATOM 954 C CA . ARG A 1 124 ? -4.583 5.321 14.739 1.00 95.38 124 ARG A CA 1
ATOM 955 C C . ARG A 1 124 ? -4.601 3.788 14.845 1.00 95.38 124 ARG A C 1
ATOM 957 O O . ARG A 1 124 ? -4.368 3.245 15.918 1.00 95.38 124 ARG A O 1
ATOM 964 N N . GLU A 1 125 ? -4.918 3.089 13.754 1.00 96.50 125 GLU A N 1
ATOM 965 C CA . GLU A 1 125 ? -4.893 1.621 13.684 1.00 96.50 125 GLU A CA 1
ATOM 966 C C . GLU A 1 125 ? -3.491 1.101 13.348 1.00 96.50 125 GLU A C 1
ATOM 968 O O . GLU A 1 125 ? -3.177 -0.060 13.610 1.00 96.50 125 GLU A O 1
ATOM 973 N N . ALA A 1 126 ? -2.635 1.947 12.770 1.00 96.88 126 ALA A N 1
ATOM 974 C CA . ALA A 1 126 ? -1.296 1.568 12.362 1.00 96.88 126 ALA A CA 1
ATOM 975 C C . ALA A 1 126 ? -0.373 1.419 13.582 1.00 96.88 126 ALA A C 1
ATOM 977 O O . ALA A 1 126 ? -0.217 2.320 14.403 1.00 96.88 126 ALA A O 1
ATOM 978 N N . ARG A 1 127 ? 0.260 0.250 13.687 1.00 96.38 127 ARG A N 1
ATOM 979 C CA . ARG A 1 127 ? 1.222 -0.096 14.742 1.00 96.38 127 ARG A CA 1
ATOM 980 C C . ARG A 1 127 ? 2.659 0.065 14.272 1.00 96.38 127 ARG A C 1
ATOM 982 O O . ARG A 1 127 ? 3.513 0.474 15.052 1.00 96.38 127 ARG A O 1
ATOM 989 N N . ARG A 1 128 ? 2.914 -0.236 12.998 1.00 96.56 128 ARG A N 1
ATOM 990 C CA . ARG A 1 128 ? 4.236 -0.127 12.385 1.00 96.56 128 ARG A CA 1
ATOM 991 C C . ARG A 1 128 ? 4.110 0.240 10.918 1.00 96.56 128 ARG A C 1
ATOM 993 O O . ARG A 1 128 ? 3.315 -0.354 10.192 1.00 96.56 128 ARG A O 1
ATOM 1000 N N . VAL A 1 129 ? 4.916 1.201 10.484 1.00 97.62 129 VAL A N 1
ATOM 1001 C CA . VAL A 1 129 ? 4.901 1.717 9.114 1.00 97.62 129 VAL A CA 1
ATOM 1002 C C . VAL A 1 129 ? 6.315 1.661 8.569 1.00 97.62 129 VAL A C 1
ATOM 1004 O O . VAL A 1 129 ? 7.226 2.241 9.151 1.00 97.62 129 VAL A O 1
ATOM 1007 N N . VAL A 1 130 ? 6.503 0.978 7.443 1.00 97.62 130 VAL A N 1
ATOM 1008 C CA . VAL A 1 130 ? 7.815 0.843 6.805 1.00 97.62 130 VAL A CA 1
ATOM 1009 C C . VAL A 1 130 ? 7.773 1.551 5.460 1.00 97.62 130 VAL A C 1
ATOM 1011 O O . VAL A 1 130 ? 7.079 1.110 4.546 1.00 97.62 130 VAL A O 1
ATOM 1014 N N . ALA A 1 131 ? 8.510 2.648 5.320 1.00 97.00 131 ALA A N 1
ATOM 1015 C CA . ALA A 1 131 ? 8.661 3.364 4.060 1.00 97.00 131 ALA A CA 1
ATOM 1016 C C . ALA A 1 131 ? 9.659 2.654 3.139 1.00 97.00 131 ALA A C 1
ATOM 1018 O O . ALA A 1 131 ? 10.655 2.090 3.594 1.00 97.00 131 ALA A O 1
ATOM 1019 N N . PHE A 1 132 ? 9.442 2.718 1.825 1.00 95.31 132 PHE A N 1
ATOM 1020 C CA . PHE A 1 132 ? 10.536 2.425 0.901 1.00 95.31 132 PHE A CA 1
ATOM 1021 C C . PHE A 1 132 ? 11.633 3.478 1.054 1.00 95.31 132 PHE A C 1
ATOM 1023 O O . PHE A 1 132 ? 11.337 4.671 1.158 1.00 95.31 132 PHE A O 1
ATOM 1030 N N . ARG A 1 133 ? 12.903 3.058 1.014 1.00 91.94 133 ARG A N 1
ATOM 1031 C CA . ARG A 1 133 ? 14.007 4.020 0.920 1.00 91.94 133 ARG A CA 1
ATOM 1032 C C . ARG 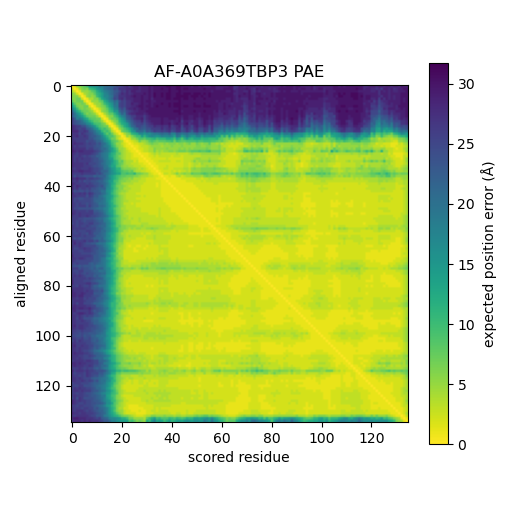A 1 133 ? 13.994 4.675 -0.462 1.00 91.94 133 ARG A C 1
ATOM 1034 O O . ARG A 1 133 ? 13.806 3.985 -1.473 1.00 91.94 133 ARG A O 1
ATOM 1041 N N . ALA A 1 134 ? 14.224 5.986 -0.497 1.00 72.50 134 ALA A N 1
ATOM 1042 C CA . ALA A 1 134 ? 14.492 6.695 -1.742 1.00 72.50 134 ALA A CA 1
ATOM 1043 C C . ALA A 1 134 ? 15.714 6.065 -2.436 1.00 72.50 134 ALA A C 1
ATOM 1045 O O . ALA A 1 134 ? 16.646 5.608 -1.764 1.00 72.50 134 ALA A O 1
ATOM 1046 N N . ARG A 1 135 ? 15.661 5.969 -3.766 1.00 60.50 135 ARG A N 1
ATOM 1047 C CA . ARG A 1 135 ? 16.819 5.579 -4.576 1.00 60.50 135 ARG A CA 1
ATOM 1048 C C . ARG A 1 135 ? 17.738 6.768 -4.792 1.00 60.50 135 ARG A C 1
ATOM 1050 O O . ARG A 1 135 ? 17.198 7.888 -4.915 1.00 60.50 135 ARG A O 1
#

Secondary structure (DSSP, 8-state):
---------------------PPEEEEEEP--TT---HHHHHHHHHHHHHHHHHHHTS---S--EEEEEEEETTEEEEEETTSB-TTT-SBEEEEEEEGGGTEEEEEETTBBTSSSPPEEEEGGGEEEEEEEEP-